Protein AF-A0A840GN99-F1 (afdb_monomer)

Sequence (119 aa):
MAKHTTVLDVVERHLQFPRSRSGGVSRRLQENGLLPTGLRTAAPDLDEDQVIDLVIALASDVTLHEAADAVRAFHRMTPGGVHLEGAPQTIPNAPIAVSILVEDARAGVAVPMQERSVA

Solvent-accessible surface area (backbone atoms only — not comparable to full-atom values): 7141 Å² total; per-residue (Å²): 117,44,47,46,66,56,52,47,53,48,40,30,74,74,70,68,45,52,61,69,56,53,52,54,47,47,51,44,25,28,79,69,70,66,34,76,73,47,58,100,90,44,76,29,66,32,49,69,70,45,51,49,46,51,49,47,28,59,72,64,70,56,56,70,87,42,28,58,56,52,33,54,49,46,55,68,33,71,61,88,82,72,83,63,82,89,52,65,101,72,74,73,36,29,58,52,58,50,52,50,53,50,48,38,59,71,70,65,57,74,77,78,80,74,75,82,85,72,133

pLDDT: mean 76.65, std 18.2, range [38.31, 94.12]

Secondary structure (DSSP, 8-state):
-EEHHHHHHHHHHHH---HHHHHHHHHHHHHTTSSPPPBTTBPPEE-HHHHHHHHHHHHTT--TTTHHHHHHHHHHSPPTT---TT--S-PPPHHHHHHHHHHHHHHT-----------

Mean predicted aligned error: 11.43 Å

Radius of gyration: 16.69 Å; Cα contacts (8 Å, |Δi|>4): 104; chains: 1; bounding box: 62×32×34 Å

Foldseek 3Di:
DAFPVVLLVCCCVPVVQDSVRLVLLLVLCCVVVNFPDDDPVGGDDDDPLSSVLSVQLRVVPDDSNCSNVSSVVQQPAADPDDDCVVPDPDDGGNSVV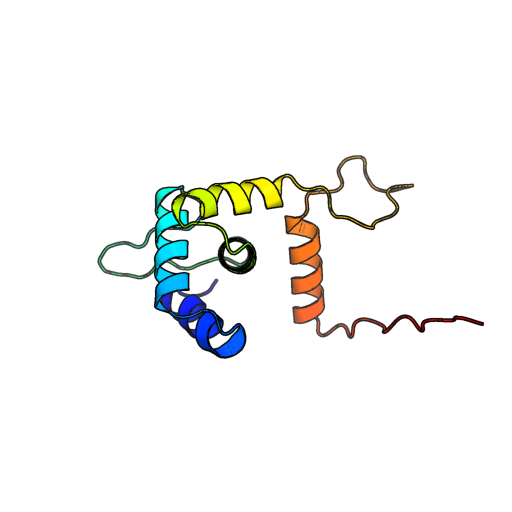VVVVVVCVVVVPPPPPPDPPDD

Structure (mmCIF, N/CA/C/O backbone):
data_AF-A0A840GN99-F1
#
_entry.id   AF-A0A840GN99-F1
#
loop_
_atom_site.group_PDB
_atom_site.id
_atom_site.type_symbol
_atom_site.label_atom_id
_atom_site.label_alt_id
_atom_site.label_comp_id
_atom_site.label_asym_id
_atom_site.label_entity_id
_atom_site.label_seq_id
_atom_site.pdbx_PDB_ins_code
_atom_site.Cartn_x
_atom_site.Cartn_y
_atom_site.Cartn_z
_atom_site.occupancy
_atom_site.B_iso_or_equiv
_atom_site.auth_seq_id
_atom_site.auth_comp_id
_atom_site.auth_asym_id
_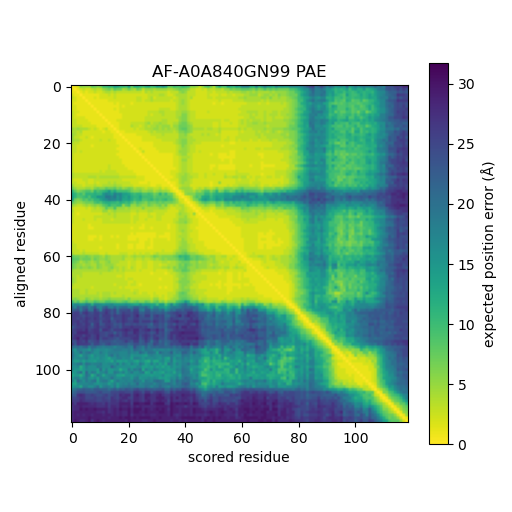atom_site.auth_atom_id
_atom_site.pdbx_PDB_model_num
ATOM 1 N N . MET A 1 1 ? 2.622 -15.413 -2.381 1.00 76.19 1 MET A N 1
ATOM 2 C CA . MET A 1 1 ? 3.519 -14.264 -2.139 1.00 76.19 1 MET A CA 1
ATOM 3 C C . MET A 1 1 ? 4.061 -13.768 -3.467 1.00 76.19 1 MET A C 1
ATOM 5 O O . MET A 1 1 ? 4.323 -14.594 -4.337 1.00 76.19 1 MET A O 1
ATOM 9 N N . ALA A 1 2 ? 4.176 -12.454 -3.644 1.00 85.75 2 ALA A N 1
ATOM 10 C CA . ALA A 1 2 ? 4.613 -11.824 -4.887 1.00 85.75 2 ALA A CA 1
ATOM 11 C C . ALA A 1 2 ? 5.659 -10.739 -4.613 1.00 85.75 2 ALA A C 1
ATOM 13 O O . ALA A 1 2 ? 5.546 -10.002 -3.637 1.00 85.75 2 ALA A O 1
ATOM 14 N N . LYS A 1 3 ? 6.650 -10.591 -5.499 1.00 91.50 3 LYS A N 1
ATOM 15 C CA . LYS A 1 3 ? 7.672 -9.548 -5.350 1.00 91.50 3 LYS A CA 1
ATOM 16 C C . LYS A 1 3 ? 7.032 -8.167 -5.376 1.00 91.50 3 LYS A C 1
ATOM 18 O O . LYS A 1 3 ? 6.282 -7.848 -6.298 1.00 91.50 3 LYS A O 1
ATOM 23 N N . HIS A 1 4 ? 7.411 -7.321 -4.425 1.00 90.38 4 HIS A N 1
ATOM 24 C CA . HIS A 1 4 ? 6.935 -5.943 -4.306 1.00 90.38 4 HIS A CA 1
ATOM 25 C C . HIS A 1 4 ? 7.005 -5.149 -5.620 1.00 90.38 4 HIS A C 1
ATOM 27 O O . HIS A 1 4 ? 6.041 -4.490 -6.004 1.00 90.38 4 HIS A O 1
ATOM 33 N N . THR A 1 5 ? 8.101 -5.270 -6.372 1.00 90.94 5 THR A N 1
ATOM 34 C CA . THR A 1 5 ? 8.243 -4.603 -7.675 1.00 90.94 5 THR A CA 1
ATOM 35 C C . THR A 1 5 ? 7.214 -5.093 -8.690 1.00 90.94 5 THR A C 1
ATOM 37 O O . THR A 1 5 ? 6.601 -4.270 -9.360 1.00 90.94 5 THR A O 1
ATOM 40 N N . THR A 1 6 ? 6.978 -6.406 -8.749 1.00 92.31 6 THR A N 1
ATOM 41 C CA . THR A 1 6 ? 5.992 -7.024 -9.642 1.00 92.31 6 THR A CA 1
ATOM 42 C C . THR A 1 6 ? 4.575 -6.585 -9.293 1.00 92.31 6 THR A C 1
ATOM 44 O O . THR A 1 6 ? 3.801 -6.277 -10.192 1.00 92.31 6 THR A O 1
ATOM 47 N N . VAL A 1 7 ? 4.240 -6.501 -8.002 1.00 91.62 7 VAL A N 1
ATOM 48 C CA . VAL A 1 7 ? 2.929 -6.008 -7.552 1.00 91.62 7 VAL A CA 1
ATOM 49 C C . VAL A 1 7 ? 2.691 -4.590 -8.058 1.00 91.62 7 VAL A C 1
ATOM 51 O O . VAL A 1 7 ? 1.639 -4.307 -8.621 1.00 91.62 7 VAL A O 1
ATOM 54 N N . LEU A 1 8 ? 3.677 -3.706 -7.919 1.00 92.44 8 LEU A N 1
ATOM 55 C CA . LEU A 1 8 ? 3.529 -2.324 -8.361 1.00 92.44 8 LEU A CA 1
ATOM 56 C C . LEU A 1 8 ? 3.398 -2.190 -9.890 1.00 92.44 8 LEU A C 1
ATOM 58 O O . LEU A 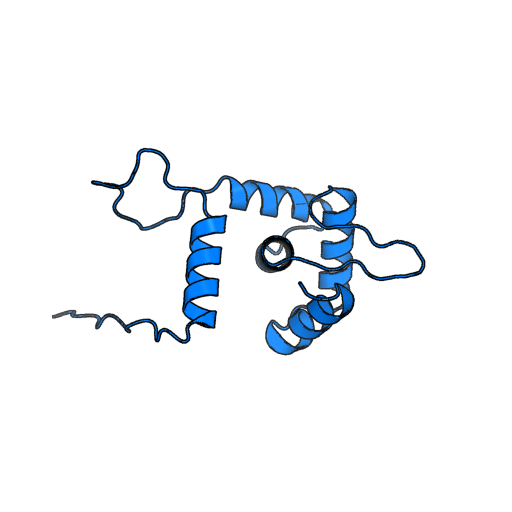1 8 ? 2.668 -1.315 -10.350 1.00 92.44 8 LEU A O 1
ATOM 62 N N . ASP A 1 9 ? 4.055 -3.060 -10.663 1.00 93.06 9 ASP A N 1
ATOM 63 C CA . ASP A 1 9 ? 3.909 -3.095 -12.126 1.00 93.06 9 ASP A CA 1
ATOM 64 C C . ASP A 1 9 ? 2.511 -3.595 -12.540 1.00 93.06 9 ASP A C 1
ATOM 66 O O . ASP A 1 9 ? 1.888 -3.052 -13.453 1.00 93.06 9 ASP A O 1
ATOM 70 N N . VAL A 1 10 ? 1.982 -4.611 -11.846 1.00 92.75 10 VAL A N 1
ATOM 71 C CA . VAL A 1 10 ? 0.621 -5.133 -12.066 1.00 92.75 10 VAL A CA 1
ATOM 72 C C . VAL A 1 10 ? -0.429 -4.080 -11.712 1.00 92.75 10 VAL A C 1
ATOM 74 O O . VAL A 1 10 ? -1.371 -3.880 -12.475 1.00 92.75 10 VAL A O 1
ATOM 77 N N . VAL A 1 11 ? -0.250 -3.374 -10.593 1.00 91.31 11 VAL A N 1
ATOM 78 C CA . VAL A 1 11 ? -1.129 -2.282 -10.152 1.00 91.31 11 VAL A CA 1
ATOM 79 C C . VAL A 1 11 ? -1.189 -1.166 -11.197 1.00 91.31 11 VAL A C 1
ATOM 81 O O . VAL A 1 11 ? -2.276 -0.708 -11.538 1.00 91.31 11 VAL A O 1
ATOM 84 N N . GLU A 1 12 ? -0.053 -0.764 -11.763 1.00 93.06 12 GLU A N 1
ATOM 85 C CA . GLU A 1 12 ? -0.034 0.233 -12.837 1.00 93.06 12 GLU A CA 1
ATOM 86 C C . GLU A 1 12 ? -0.742 -0.270 -14.100 1.00 93.06 12 GLU A C 1
ATOM 88 O O . GLU A 1 12 ? -1.581 0.429 -14.668 1.00 93.06 12 GLU A O 1
ATOM 93 N N . ARG A 1 13 ? -0.456 -1.508 -14.515 1.00 93.62 13 ARG A N 1
ATOM 94 C CA . ARG A 1 13 ? -0.999 -2.082 -15.750 1.00 93.62 13 ARG A CA 1
ATOM 95 C C . ARG A 1 13 ? -2.502 -2.355 -15.689 1.00 93.62 13 ARG A C 1
ATOM 97 O O . ARG A 1 13 ? -3.182 -2.190 -16.698 1.00 93.62 13 ARG A O 1
ATOM 104 N N . 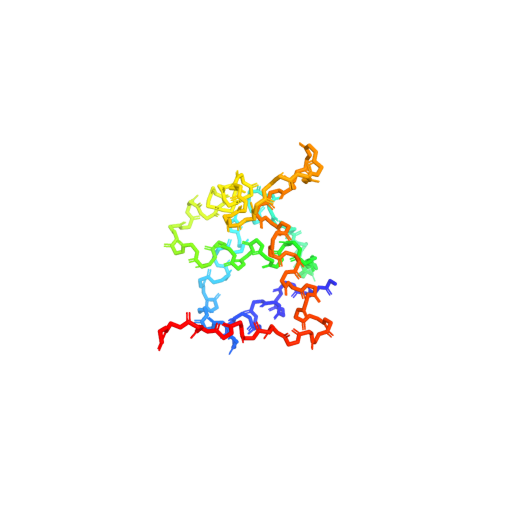HIS A 1 14 ? -3.003 -2.820 -14.547 1.00 93.38 14 HIS A N 1
ATOM 105 C CA . HIS A 1 14 ? -4.363 -3.353 -14.427 1.00 93.38 14 HIS A CA 1
ATOM 106 C C . HIS A 1 14 ? -5.305 -2.470 -13.611 1.00 93.38 14 HIS A C 1
ATOM 108 O O . HIS A 1 14 ? -6.502 -2.478 -13.882 1.00 93.38 14 HIS A O 1
ATOM 114 N N . LEU A 1 15 ? -4.789 -1.703 -12.649 1.00 89.19 15 LEU A N 1
ATOM 115 C CA . LEU A 1 15 ? -5.587 -0.794 -11.816 1.00 89.19 15 LEU A CA 1
ATOM 116 C C . LEU A 1 15 ? -5.368 0.680 -12.176 1.00 89.19 15 LEU A C 1
ATOM 118 O O . LEU A 1 15 ? -5.987 1.553 -11.579 1.00 89.19 15 LEU A O 1
ATOM 122 N N . GLN A 1 16 ? -4.496 0.959 -13.152 1.00 91.56 16 GLN A N 1
ATOM 123 C CA . GLN A 1 16 ? -4.231 2.295 -13.693 1.00 91.56 16 GLN A CA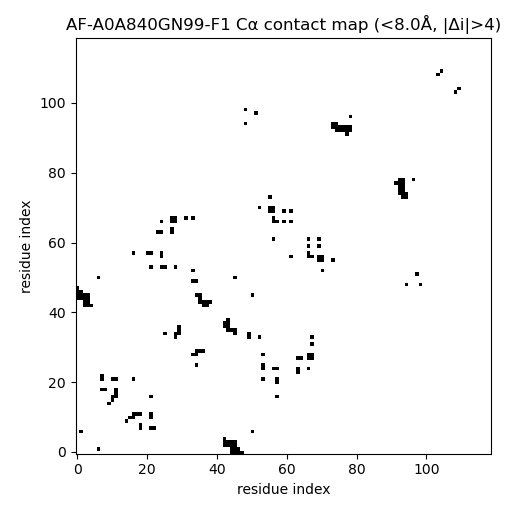 1
ATOM 124 C C . GLN A 1 16 ? -3.710 3.312 -12.661 1.00 91.56 16 GLN A C 1
ATOM 126 O O . GLN A 1 16 ? -3.723 4.517 -12.913 1.00 91.56 16 GLN A O 1
ATOM 131 N N . PHE A 1 17 ? -3.191 2.851 -11.517 1.00 90.38 17 PHE A N 1
ATOM 132 C CA . PHE A 1 17 ? -2.503 3.720 -10.563 1.00 90.38 17 PHE A CA 1
ATOM 133 C C . PHE A 1 17 ? -1.061 3.984 -11.031 1.00 90.38 17 PHE A C 1
ATOM 135 O O . PHE A 1 17 ? -0.291 3.030 -11.159 1.00 90.38 17 PHE A O 1
ATOM 142 N N . PRO A 1 18 ? -0.639 5.248 -11.232 1.00 92.06 18 PRO A N 1
ATOM 143 C CA . PRO A 1 18 ? 0.703 5.554 -11.734 1.00 92.06 18 PRO A CA 1
ATOM 144 C C . PRO A 1 18 ? 1.823 4.992 -10.849 1.00 92.06 18 PRO A C 1
ATOM 146 O O . PRO A 1 18 ? 1.742 5.084 -9.617 1.00 92.06 18 PRO A O 1
ATOM 149 N N . ARG A 1 19 ? 2.929 4.525 -11.454 1.00 91.00 19 ARG A N 1
ATOM 150 C CA . ARG A 1 19 ? 4.084 3.957 -10.722 1.00 91.00 19 ARG A CA 1
ATOM 151 C C . ARG A 1 19 ? 4.637 4.852 -9.616 1.00 91.00 19 ARG A C 1
ATOM 153 O O . ARG A 1 19 ? 5.040 4.372 -8.558 1.00 91.00 19 ARG A O 1
ATOM 160 N N . SER A 1 20 ? 4.657 6.160 -9.865 1.00 91.69 20 SER A N 1
ATOM 161 C CA . SER A 1 20 ? 5.105 7.172 -8.900 1.00 91.69 20 SER A CA 1
ATOM 162 C C . SER A 1 20 ? 4.238 7.172 -7.635 1.00 91.69 20 SER A C 1
ATOM 164 O O . SER A 1 20 ? 4.750 7.166 -6.514 1.00 91.69 20 SER A O 1
ATOM 166 N N . ARG A 1 21 ? 2.912 7.099 -7.811 1.00 90.12 21 ARG A N 1
ATOM 167 C CA . ARG A 1 21 ? 1.941 7.107 -6.713 1.00 90.12 21 ARG A CA 1
ATOM 168 C C . ARG A 1 21 ? 2.018 5.814 -5.912 1.00 90.12 21 ARG A C 1
ATOM 170 O O . ARG A 1 21 ? 2.147 5.873 -4.692 1.00 90.12 21 ARG A O 1
ATOM 177 N N . SER A 1 22 ? 2.006 4.665 -6.584 1.00 92.06 22 SER A N 1
ATOM 178 C CA . SER A 1 22 ? 2.105 3.356 -5.930 1.00 92.06 22 SER A CA 1
ATOM 179 C C . SER A 1 22 ? 3.448 3.153 -5.224 1.00 92.06 22 SER A C 1
ATOM 181 O O . SER A 1 22 ? 3.472 2.655 -4.100 1.00 92.06 22 SER A O 1
ATOM 183 N N . GLY A 1 23 ? 4.553 3.639 -5.796 1.00 92.81 23 GLY A N 1
ATOM 184 C CA . GLY A 1 23 ? 5.858 3.662 -5.133 1.00 92.81 23 GLY A CA 1
ATOM 185 C C . GLY A 1 23 ? 5.880 4.541 -3.876 1.00 92.81 23 GLY A C 1
ATOM 186 O O . GLY A 1 23 ? 6.351 4.099 -2.827 1.00 92.81 23 GLY A O 1
ATOM 187 N N . GLY A 1 24 ? 5.333 5.760 -3.953 1.00 93.44 24 GLY A N 1
ATOM 188 C CA . GLY A 1 24 ? 5.259 6.684 -2.817 1.00 93.44 24 GLY A CA 1
ATOM 189 C C . GLY A 1 24 ? 4.379 6.169 -1.674 1.00 93.44 24 GLY A C 1
ATOM 190 O O . GLY A 1 24 ? 4.800 6.179 -0.517 1.00 93.44 24 GLY A O 1
ATOM 191 N N . VAL A 1 25 ? 3.185 5.663 -1.998 1.00 93.75 25 VAL A N 1
ATOM 192 C CA . VAL A 1 25 ? 2.269 5.054 -1.019 1.00 93.75 25 VAL A CA 1
ATOM 193 C C . VAL A 1 25 ? 2.909 3.824 -0.388 1.00 93.75 25 VAL A C 1
ATOM 195 O O . VAL A 1 25 ? 2.928 3.698 0.834 1.00 93.75 25 VAL A O 1
ATOM 198 N N . SER A 1 26 ? 3.503 2.946 -1.194 1.00 93.19 26 SER A N 1
ATOM 199 C CA . SER A 1 26 ? 4.114 1.730 -0.672 1.00 93.19 26 SER A CA 1
ATOM 200 C C . SER A 1 26 ? 5.274 2.020 0.280 1.00 93.19 26 SER A C 1
ATOM 202 O O . SER A 1 26 ? 5.346 1.429 1.357 1.00 93.19 26 SER A O 1
ATOM 204 N N . ARG A 1 27 ? 6.130 2.994 -0.054 1.00 93.00 27 ARG A N 1
ATOM 205 C CA . ARG A 1 27 ? 7.182 3.453 0.858 1.00 93.00 27 ARG A CA 1
ATOM 206 C C . ARG A 1 27 ? 6.604 3.954 2.180 1.00 93.00 27 ARG A C 1
ATOM 208 O O . ARG A 1 27 ? 7.130 3.624 3.239 1.00 93.00 27 ARG A O 1
ATOM 215 N N . ARG A 1 28 ? 5.509 4.715 2.141 1.00 93.81 28 ARG A N 1
ATOM 216 C CA . ARG A 1 28 ? 4.866 5.194 3.367 1.00 93.81 28 ARG A CA 1
ATOM 217 C C . ARG A 1 28 ? 4.350 4.046 4.233 1.00 93.81 28 ARG A C 1
ATOM 219 O O . ARG A 1 28 ? 4.505 4.085 5.452 1.00 93.81 28 ARG A O 1
ATOM 226 N N . LEU A 1 29 ? 3.740 3.034 3.624 1.00 93.44 29 LEU A N 1
ATOM 227 C CA . LEU A 1 29 ? 3.254 1.866 4.354 1.00 93.44 29 LEU A CA 1
ATOM 228 C C . LEU A 1 29 ? 4.413 1.071 4.979 1.00 93.44 29 LEU A C 1
ATOM 230 O O . LEU A 1 29 ? 4.289 0.628 6.119 1.00 93.44 29 LEU A O 1
ATOM 234 N N . GLN A 1 30 ? 5.562 0.974 4.300 1.00 94.06 30 GLN A N 1
ATOM 235 C CA . GLN A 1 30 ? 6.791 0.390 4.860 1.00 94.06 30 GLN A CA 1
ATOM 236 C C . GLN A 1 30 ? 7.298 1.164 6.082 1.00 94.06 30 GLN A C 1
ATOM 238 O O . GLN A 1 30 ? 7.560 0.574 7.126 1.00 94.06 30 GLN A O 1
ATOM 243 N N . GLU A 1 31 ? 7.362 2.496 5.990 1.00 94.12 31 GLU A N 1
ATOM 244 C CA . GLU A 1 31 ? 7.761 3.370 7.106 1.00 94.12 31 GLU A CA 1
ATOM 245 C C . GLU A 1 31 ? 6.833 3.248 8.329 1.00 94.12 31 GLU A C 1
ATOM 247 O O . GLU A 1 31 ? 7.244 3.548 9.446 1.00 94.12 31 GLU A O 1
ATOM 252 N N . ASN A 1 32 ? 5.588 2.804 8.127 1.00 93.94 32 ASN A N 1
ATOM 253 C CA . ASN A 1 32 ? 4.593 2.597 9.182 1.00 93.94 32 ASN A CA 1
ATOM 254 C C . ASN A 1 32 ? 4.457 1.129 9.623 1.00 93.94 32 ASN A C 1
ATOM 256 O O . ASN A 1 32 ? 3.571 0.827 10.424 1.00 93.94 32 ASN A O 1
ATOM 260 N N . GLY A 1 33 ? 5.302 0.230 9.107 1.00 91.50 33 GLY A N 1
ATOM 261 C CA . GLY A 1 33 ? 5.293 -1.195 9.446 1.00 91.50 33 GLY A CA 1
ATOM 262 C C . GLY A 1 33 ? 4.108 -1.989 8.886 1.00 91.50 33 GLY A C 1
ATOM 263 O O . GLY A 1 33 ? 3.880 -3.104 9.335 1.00 91.50 33 GLY A O 1
ATOM 264 N N . LEU A 1 34 ? 3.355 -1.427 7.933 1.00 91.00 34 LEU A N 1
ATOM 265 C CA . LEU A 1 34 ? 2.223 -2.096 7.273 1.00 91.00 34 LEU A CA 1
ATOM 266 C C . LEU A 1 34 ? 2.666 -2.940 6.071 1.00 91.00 34 LEU A C 1
ATOM 268 O O . LEU A 1 34 ? 2.013 -3.915 5.729 1.00 91.00 34 LEU A O 1
ATOM 272 N N . LEU A 1 35 ? 3.792 -2.589 5.443 1.00 93.06 35 LEU A N 1
ATOM 273 C CA . LEU A 1 35 ? 4.426 -3.408 4.411 1.00 93.06 35 LEU A CA 1
ATOM 274 C C . LEU A 1 35 ? 5.843 -3.808 4.833 1.00 93.06 35 LEU A C 1
ATOM 276 O O . LEU A 1 35 ? 6.538 -3.020 5.485 1.00 93.06 35 LEU A O 1
ATOM 280 N N . PRO A 1 36 ? 6.323 -4.990 4.416 1.00 90.12 36 PRO A N 1
ATOM 281 C CA . PRO A 1 36 ? 7.695 -5.392 4.658 1.00 90.12 36 PRO A CA 1
ATOM 282 C C . PRO A 1 36 ? 8.656 -4.456 3.924 1.00 90.12 36 PRO A C 1
ATOM 284 O O . PRO A 1 36 ? 8.431 -4.048 2.780 1.00 90.12 36 PRO A O 1
ATOM 287 N N . THR A 1 37 ? 9.757 -4.124 4.592 1.00 88.25 37 THR A N 1
ATOM 288 C CA . THR A 1 37 ? 10.849 -3.348 4.002 1.00 88.25 37 THR A CA 1
ATOM 289 C C . THR A 1 37 ? 11.907 -4.312 3.477 1.00 88.25 37 THR A C 1
ATOM 291 O O . THR A 1 37 ? 12.371 -5.186 4.205 1.00 88.25 37 THR A O 1
ATOM 294 N N . GLY A 1 38 ? 12.287 -4.166 2.208 1.00 76.19 38 GLY A N 1
ATOM 295 C CA . GLY A 1 38 ? 13.360 -4.965 1.618 1.00 76.19 38 GLY A CA 1
ATOM 296 C C . GLY A 1 38 ? 14.735 -4.572 2.145 1.00 76.19 38 GLY A C 1
ATOM 297 O O . GLY A 1 38 ? 14.970 -3.433 2.554 1.00 76.19 38 GLY A O 1
ATOM 298 N N . LEU A 1 39 ? 15.678 -5.508 2.075 1.00 65.69 39 LEU A N 1
ATOM 299 C CA . LEU A 1 39 ? 17.100 -5.203 2.229 1.00 65.69 39 LEU A CA 1
ATOM 300 C C . LEU A 1 39 ? 17.607 -4.492 0.964 1.00 65.69 39 LEU A C 1
ATOM 302 O O . LEU A 1 39 ? 17.053 -4.665 -0.118 1.00 65.69 39 LEU A O 1
ATOM 306 N N . ARG A 1 40 ? 18.706 -3.727 1.062 1.00 59.41 40 ARG A N 1
ATOM 307 C CA . ARG A 1 40 ? 19.279 -2.977 -0.084 1.00 59.41 40 ARG A CA 1
ATOM 308 C C . ARG A 1 40 ? 19.526 -3.831 -1.336 1.00 59.41 40 ARG A C 1
ATOM 310 O O . ARG A 1 40 ? 19.608 -3.282 -2.428 1.00 59.41 40 ARG A O 1
ATOM 317 N N . THR A 1 41 ? 19.679 -5.142 -1.174 1.00 65.69 41 THR A N 1
ATOM 318 C CA . THR A 1 41 ? 20.007 -6.096 -2.236 1.00 65.69 41 THR A CA 1
ATOM 319 C C . THR A 1 41 ? 18.799 -6.852 -2.798 1.00 65.69 41 THR A C 1
ATOM 321 O O . THR A 1 41 ? 18.958 -7.528 -3.811 1.00 65.69 41 THR A O 1
ATOM 324 N N . ALA A 1 42 ? 17.609 -6.761 -2.188 1.00 74.19 42 ALA A N 1
ATOM 325 C CA . ALA A 1 42 ? 16.430 -7.504 -2.636 1.00 74.19 42 ALA A CA 1
ATOM 326 C C . ALA A 1 42 ? 15.110 -6.811 -2.262 1.00 74.19 42 ALA A C 1
ATOM 328 O O . ALA A 1 42 ? 14.894 -6.424 -1.112 1.00 74.19 42 ALA A O 1
ATOM 329 N N . ALA A 1 43 ? 14.203 -6.710 -3.239 1.00 81.06 43 ALA A N 1
ATOM 330 C CA . ALA A 1 43 ? 12.826 -6.294 -2.990 1.00 81.06 43 ALA A CA 1
ATOM 331 C C . ALA A 1 43 ? 12.124 -7.321 -2.080 1.00 81.06 43 ALA A C 1
ATOM 333 O O . ALA A 1 43 ? 12.343 -8.521 -2.264 1.00 81.06 43 ALA A O 1
ATOM 334 N N . PRO A 1 44 ? 11.298 -6.874 -1.120 1.00 88.00 44 PRO A N 1
ATOM 335 C CA . PRO A 1 44 ? 10.587 -7.781 -0.233 1.00 88.00 44 PRO A CA 1
ATOM 336 C C . PRO A 1 44 ? 9.466 -8.498 -0.992 1.00 88.00 44 PRO A C 1
ATOM 338 O O . PRO A 1 44 ? 8.926 -7.977 -1.976 1.00 88.00 44 PRO A O 1
ATOM 341 N N . ASP A 1 45 ? 9.100 -9.680 -0.513 1.00 91.00 45 ASP A N 1
ATOM 342 C CA . ASP A 1 45 ? 7.889 -10.360 -0.956 1.00 91.00 45 ASP A CA 1
ATOM 343 C C . ASP A 1 45 ? 6.689 -9.831 -0.172 1.00 91.00 45 ASP A C 1
ATOM 345 O O . ASP A 1 45 ? 6.775 -9.627 1.037 1.00 91.00 45 ASP A O 1
ATOM 349 N N . LEU A 1 46 ? 5.584 -9.602 -0.880 1.00 90.00 46 LEU A N 1
ATOM 350 C CA . LEU A 1 46 ? 4.294 -9.256 -0.304 1.00 90.00 46 LEU A CA 1
ATOM 351 C C . LEU A 1 46 ? 3.409 -10.500 -0.220 1.00 90.00 46 LEU A C 1
ATOM 353 O O . LEU A 1 46 ? 3.315 -11.281 -1.180 1.00 90.00 46 LEU A O 1
ATOM 357 N N . ASP A 1 47 ? 2.752 -10.684 0.918 1.00 89.19 47 ASP A N 1
ATOM 358 C CA . ASP A 1 47 ? 1.590 -11.565 1.017 1.00 89.19 47 ASP A CA 1
ATOM 359 C C . ASP A 1 47 ? 0.324 -10.887 0.472 1.00 89.19 47 ASP A C 1
ATOM 361 O O . ASP A 1 47 ? 0.353 -9.786 -0.077 1.00 89.19 47 ASP A O 1
ATOM 365 N N . GLU A 1 48 ? -0.784 -11.612 0.528 1.00 85.69 48 GLU A N 1
ATOM 366 C CA . GLU A 1 48 ? -2.065 -11.162 -0.000 1.00 85.69 48 GLU A CA 1
ATOM 367 C C . GLU A 1 48 ? -2.644 -9.976 0.768 1.00 85.69 48 GLU A C 1
ATOM 369 O O . GLU A 1 48 ? -3.049 -8.999 0.139 1.00 85.69 48 GLU A O 1
ATOM 374 N N . ASP A 1 49 ? -2.609 -10.022 2.099 1.00 85.25 49 ASP A N 1
ATOM 375 C CA . ASP A 1 49 ? -3.109 -8.946 2.957 1.00 85.25 49 ASP A CA 1
ATOM 376 C C . ASP A 1 49 ? -2.339 -7.646 2.697 1.00 85.25 49 ASP A C 1
ATOM 378 O O . ASP A 1 49 ? -2.921 -6.573 2.560 1.00 85.25 49 ASP A O 1
ATOM 382 N N . GLN A 1 50 ? -1.028 -7.746 2.491 1.00 91.31 50 GLN A N 1
ATOM 383 C CA . GLN A 1 50 ? -0.165 -6.618 2.143 1.00 91.31 50 GLN A CA 1
ATOM 384 C C . GLN A 1 50 ? -0.450 -6.051 0.745 1.00 91.31 50 GLN A C 1
ATOM 386 O O . GLN A 1 50 ? -0.338 -4.842 0.519 1.00 91.31 50 GLN A O 1
ATOM 391 N N . VAL A 1 51 ? -0.823 -6.895 -0.220 1.00 91.38 51 VAL A N 1
ATOM 392 C CA . VAL A 1 51 ? -1.276 -6.417 -1.535 1.00 91.38 51 VAL A CA 1
ATOM 393 C C . VAL A 1 51 ? -2.610 -5.682 -1.397 1.00 91.38 51 VAL A C 1
ATOM 395 O O . VAL A 1 51 ? -2.775 -4.613 -1.988 1.00 91.38 51 VAL A O 1
ATOM 398 N N . ILE A 1 52 ? -3.533 -6.207 -0.590 1.00 90.56 52 ILE A N 1
ATOM 399 C CA . ILE A 1 52 ? -4.828 -5.579 -0.305 1.00 90.56 52 ILE A CA 1
ATOM 400 C C . ILE A 1 52 ? -4.626 -4.221 0.385 1.00 90.56 52 ILE A C 1
ATOM 402 O O . ILE A 1 52 ? -5.198 -3.229 -0.062 1.00 90.56 52 ILE A O 1
ATOM 406 N N . ASP A 1 53 ? -3.746 -4.132 1.382 1.00 92.81 53 ASP A N 1
ATOM 407 C CA . ASP A 1 53 ? -3.416 -2.884 2.084 1.00 92.81 53 ASP A CA 1
ATOM 408 C C . ASP A 1 53 ? -2.882 -1.800 1.144 1.00 92.81 53 ASP A C 1
ATOM 410 O O . ASP A 1 53 ? -3.269 -0.630 1.232 1.00 92.81 53 ASP A O 1
ATOM 414 N N . LEU A 1 54 ? -2.023 -2.184 0.197 1.00 92.38 54 LEU A N 1
ATOM 415 C CA . LEU A 1 54 ? -1.533 -1.274 -0.834 1.00 92.38 54 LEU A CA 1
ATOM 416 C C . LEU A 1 54 ? -2.674 -0.761 -1.724 1.00 92.38 54 LEU A C 1
ATOM 418 O O . LEU A 1 54 ? -2.721 0.434 -2.028 1.00 92.38 54 LEU A O 1
ATOM 422 N N . VAL A 1 55 ? -3.589 -1.640 -2.138 1.00 93.25 55 VAL A N 1
ATOM 423 C CA . VAL A 1 55 ? -4.739 -1.267 -2.974 1.00 93.25 55 VAL A CA 1
ATOM 424 C C . VAL A 1 55 ? -5.707 -0.369 -2.208 1.00 93.25 55 VAL A C 1
ATOM 426 O O . VAL A 1 55 ? -6.138 0.641 -2.756 1.00 93.25 55 VAL A O 1
ATOM 429 N N . ILE A 1 56 ? -5.993 -0.663 -0.938 1.00 91.81 56 ILE A N 1
ATOM 430 C CA . ILE A 1 56 ? -6.839 0.173 -0.074 1.00 91.81 56 ILE A CA 1
ATOM 431 C C . ILE A 1 56 ? -6.251 1.579 0.044 1.00 91.81 56 ILE A C 1
ATOM 433 O O . ILE A 1 56 ? -6.961 2.565 -0.160 1.00 91.81 56 ILE A O 1
ATOM 437 N N . ALA A 1 57 ? -4.952 1.690 0.331 1.00 93.62 57 ALA A N 1
ATOM 438 C CA . ALA A 1 57 ? -4.281 2.980 0.449 1.00 93.62 57 ALA A CA 1
ATOM 439 C C . ALA A 1 57 ? -4.339 3.790 -0.857 1.00 93.62 57 ALA A C 1
ATOM 441 O O . ALA A 1 57 ? -4.516 5.008 -0.819 1.00 93.62 57 ALA A O 1
ATOM 442 N N . LEU A 1 58 ? -4.209 3.123 -2.009 1.00 93.12 58 LEU A N 1
ATOM 443 C CA . LEU A 1 58 ? -4.308 3.757 -3.326 1.00 93.12 58 LEU A CA 1
ATOM 444 C C . LEU A 1 58 ? -5.736 4.195 -3.660 1.00 93.12 58 LEU A C 1
ATOM 446 O O . LEU A 1 58 ? -5.936 5.315 -4.123 1.00 93.12 58 LEU A O 1
ATOM 450 N N . ALA A 1 59 ? -6.718 3.336 -3.393 1.00 91.94 59 ALA A N 1
ATOM 451 C CA . ALA A 1 59 ? -8.128 3.586 -3.672 1.00 91.94 59 ALA A CA 1
ATOM 452 C C . ALA A 1 59 ? -8.748 4.640 -2.744 1.00 91.94 59 ALA A C 1
ATOM 454 O O . ALA A 1 59 ? -9.723 5.283 -3.118 1.00 91.94 59 ALA A O 1
ATOM 455 N N . SER A 1 60 ? -8.177 4.842 -1.553 1.00 89.12 60 SER A N 1
ATOM 456 C CA . SER A 1 60 ? -8.642 5.856 -0.598 1.00 89.12 60 SER A CA 1
ATOM 457 C C . SER A 1 60 ? -8.351 7.296 -1.047 1.00 89.12 60 SER A C 1
ATOM 459 O O . SER A 1 60 ? -8.862 8.225 -0.435 1.00 89.12 60 SER A O 1
ATOM 461 N N . ASP A 1 61 ? -7.500 7.482 -2.063 1.00 86.19 61 ASP A N 1
ATOM 462 C CA . ASP A 1 61 ? -7.056 8.774 -2.614 1.00 86.19 61 ASP A CA 1
ATOM 463 C C . ASP A 1 61 ? -6.667 9.848 -1.571 1.00 86.19 61 ASP A C 1
ATOM 465 O O . ASP A 1 61 ? -6.818 11.051 -1.769 1.00 86.19 61 ASP A O 1
ATOM 469 N N . VAL A 1 62 ? -6.124 9.412 -0.433 1.00 87.56 62 VAL A N 1
ATOM 470 C CA . VAL A 1 62 ? -5.688 10.301 0.652 1.00 87.56 62 VAL A CA 1
ATOM 471 C C . VAL A 1 62 ? -4.286 10.857 0.409 1.00 87.56 62 VAL A C 1
ATOM 473 O O . VAL A 1 62 ? -3.512 10.355 -0.420 1.00 87.56 62 VAL A O 1
ATOM 476 N N . THR A 1 63 ? -3.891 11.880 1.165 1.00 90.94 63 THR A N 1
ATOM 477 C CA . THR A 1 63 ? -2.506 12.363 1.109 1.00 90.94 63 THR A CA 1
ATOM 478 C C . THR A 1 63 ? -1.521 11.273 1.556 1.00 90.94 63 THR A C 1
ATOM 480 O O . THR A 1 63 ? -1.868 10.328 2.268 1.00 90.94 63 THR A O 1
ATOM 483 N N . LEU A 1 64 ? -0.248 11.379 1.152 1.00 89.94 64 LEU A N 1
ATOM 484 C CA . LEU A 1 64 ? 0.750 10.363 1.512 1.00 89.94 64 LEU A CA 1
ATOM 485 C C . LEU A 1 64 ? 0.896 10.192 3.027 1.00 89.94 64 LEU A C 1
ATOM 487 O O . LEU A 1 64 ? 1.113 9.075 3.472 1.00 89.94 64 LEU A O 1
ATOM 491 N N . HIS A 1 65 ? 0.773 11.250 3.833 1.00 89.81 65 HIS A N 1
ATOM 492 C CA . HIS A 1 65 ? 0.909 11.099 5.282 1.00 89.81 65 HIS A CA 1
ATOM 493 C C . HIS A 1 65 ? -0.277 10.354 5.917 1.00 89.81 65 HIS A C 1
ATOM 495 O O . HIS A 1 65 ? -0.078 9.709 6.940 1.00 89.81 65 HIS A O 1
ATOM 501 N N . GLU A 1 66 ? -1.460 10.396 5.291 1.00 92.12 66 GLU A N 1
ATOM 502 C CA . GLU A 1 66 ? -2.704 9.744 5.733 1.00 92.12 66 GLU A CA 1
ATOM 503 C C . GLU A 1 66 ? -2.835 8.291 5.270 1.00 92.12 66 GLU A C 1
ATOM 505 O O . GLU A 1 66 ? -3.652 7.556 5.816 1.00 92.12 66 GLU A O 1
ATOM 510 N N . ALA A 1 67 ? -2.046 7.852 4.286 1.00 90.62 67 ALA A N 1
ATOM 511 C CA . ALA A 1 67 ? -2.195 6.534 3.664 1.00 90.62 67 ALA A CA 1
ATOM 512 C C . ALA A 1 67 ? -2.229 5.372 4.676 1.00 90.62 67 ALA A C 1
ATOM 514 O O . ALA A 1 67 ? -3.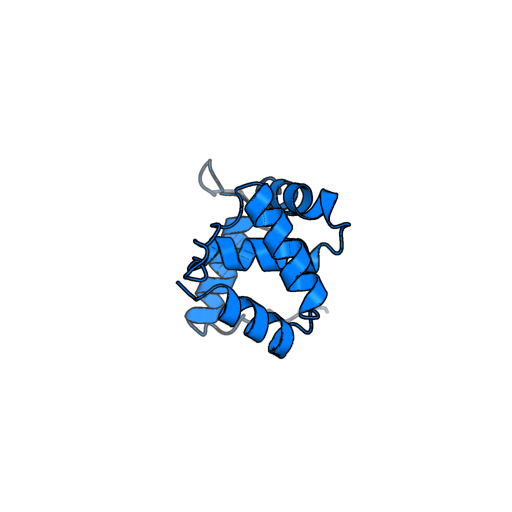065 4.477 4.569 1.00 90.62 67 ALA A O 1
ATOM 515 N N . ALA A 1 68 ? -1.362 5.404 5.692 1.00 92.12 68 ALA A N 1
ATOM 516 C CA . ALA A 1 68 ? -1.342 4.383 6.740 1.00 92.12 68 ALA A CA 1
ATOM 517 C C . ALA A 1 68 ? -2.595 4.430 7.630 1.00 92.12 68 ALA A C 1
ATOM 519 O O . ALA A 1 68 ? -3.109 3.390 8.044 1.00 92.12 68 ALA A O 1
ATOM 520 N N . ASP A 1 69 ? -3.107 5.625 7.913 1.00 92.00 69 ASP A N 1
ATOM 521 C CA . ASP A 1 69 ? -4.291 5.796 8.750 1.00 92.00 69 ASP A CA 1
ATOM 522 C C . ASP A 1 69 ? -5.572 5.427 8.004 1.00 92.00 69 ASP A C 1
ATOM 524 O O . ASP A 1 69 ? -6.472 4.863 8.622 1.00 92.00 69 ASP A O 1
ATOM 528 N N . ALA A 1 70 ? -5.623 5.641 6.687 1.00 90.25 70 ALA A N 1
ATOM 529 C CA . ALA A 1 70 ? -6.704 5.166 5.827 1.00 90.25 70 ALA A CA 1
ATOM 530 C C . ALA A 1 70 ? -6.799 3.634 5.831 1.00 90.25 70 ALA A C 1
ATOM 532 O O . ALA A 1 70 ? -7.877 3.089 6.065 1.00 90.25 70 ALA A O 1
ATOM 533 N N . VAL A 1 71 ? -5.666 2.934 5.685 1.00 91.06 71 VAL A N 1
ATOM 534 C CA . VAL A 1 71 ? -5.615 1.466 5.806 1.00 91.06 71 VAL A CA 1
ATOM 535 C C . VAL A 1 71 ? -6.107 1.039 7.186 1.00 91.06 71 VAL A C 1
ATOM 537 O O . VAL A 1 71 ? -7.054 0.267 7.300 1.00 91.06 71 VAL A O 1
ATOM 540 N N . ARG A 1 72 ? -5.560 1.603 8.267 1.00 90.88 72 ARG A N 1
ATOM 541 C CA . ARG A 1 72 ? -6.004 1.263 9.630 1.00 90.88 72 ARG A CA 1
ATOM 542 C C . ARG A 1 72 ? -7.483 1.573 9.870 1.00 90.88 72 ARG A C 1
ATOM 544 O O . ARG A 1 72 ? -8.132 0.860 10.630 1.00 90.88 72 ARG A O 1
ATOM 551 N N . ALA A 1 73 ? -8.008 2.646 9.282 1.00 88.00 73 ALA A N 1
ATOM 552 C CA . ALA A 1 73 ? -9.423 2.980 9.353 1.00 88.00 73 ALA A CA 1
ATOM 553 C C . ALA A 1 73 ? -10.261 1.912 8.651 1.00 88.00 73 ALA A C 1
ATOM 555 O O . ALA A 1 73 ? -11.197 1.410 9.265 1.00 88.00 73 ALA A O 1
ATOM 556 N N . PHE A 1 74 ? -9.861 1.493 7.450 1.00 84.44 74 PHE A N 1
ATOM 557 C CA . PHE A 1 74 ? -10.485 0.386 6.732 1.00 84.44 74 PHE A CA 1
ATOM 558 C C . PHE A 1 74 ? -10.487 -0.902 7.566 1.00 84.44 74 PHE A C 1
ATOM 560 O O . PHE A 1 74 ? -11.537 -1.502 7.764 1.00 84.44 74 PHE A O 1
ATOM 567 N N . HIS A 1 75 ? -9.357 -1.270 8.178 1.00 83.56 75 HIS A N 1
ATOM 568 C CA . HIS A 1 75 ? -9.249 -2.434 9.076 1.00 83.56 75 HIS A CA 1
ATOM 569 C C . HIS A 1 75 ? -10.184 -2.389 10.293 1.00 83.56 75 HIS A C 1
ATOM 571 O O . HIS A 1 75 ? -10.490 -3.433 10.870 1.00 83.56 75 HIS A O 1
ATOM 577 N N . ARG A 1 76 ? -10.629 -1.198 10.709 1.00 82.56 76 ARG A N 1
ATOM 578 C CA . ARG A 1 76 ? -11.591 -1.009 11.808 1.00 82.56 76 ARG A CA 1
ATOM 579 C C . ARG A 1 76 ? -13.040 -0.931 11.339 1.00 82.56 76 ARG A C 1
ATOM 581 O O . ARG A 1 76 ? -13.934 -0.966 12.181 1.00 82.56 76 ARG A O 1
ATOM 588 N N . MET A 1 77 ? -13.289 -0.795 10.038 1.00 77.19 77 MET A N 1
ATOM 589 C CA . MET A 1 77 ? -14.650 -0.737 9.522 1.00 77.19 77 MET A CA 1
ATOM 590 C C . MET A 1 77 ? -15.319 -2.101 9.670 1.00 77.19 77 MET A C 1
ATOM 592 O O . MET A 1 77 ? -14.747 -3.150 9.366 1.00 77.19 77 MET A O 1
ATOM 596 N N . THR A 1 78 ? -16.558 -2.080 10.144 1.00 64.81 78 THR A N 1
ATOM 597 C CA . THR A 1 78 ? -17.436 -3.244 10.086 1.00 64.81 78 THR A CA 1
ATOM 598 C C . THR A 1 78 ? -17.871 -3.435 8.629 1.00 64.81 78 THR A C 1
ATOM 600 O O . THR A 1 78 ? -18.267 -2.447 8.002 1.00 64.81 78 THR A O 1
ATOM 603 N N . PRO A 1 79 ? -17.802 -4.654 8.064 1.00 62.47 79 PRO A N 1
ATOM 604 C CA . PRO A 1 79 ? -18.290 -4.918 6.714 1.00 62.47 79 PRO A CA 1
ATOM 605 C C . PRO A 1 79 ? -19.751 -4.470 6.568 1.00 62.47 79 PRO A C 1
ATOM 607 O O . PRO A 1 79 ? -20.624 -4.916 7.313 1.00 62.47 79 PRO A O 1
ATOM 610 N N . GLY A 1 80 ? -20.031 -3.561 5.634 1.00 55.31 80 GLY A N 1
ATOM 611 C CA . GLY A 1 80 ? -21.387 -3.067 5.402 1.00 55.31 80 GLY A CA 1
ATOM 612 C C . GLY A 1 80 ? -22.204 -4.048 4.561 1.00 55.31 80 GLY A C 1
ATOM 613 O O . GLY A 1 80 ? -21.868 -4.266 3.402 1.00 55.31 80 GLY A O 1
ATOM 614 N N . GLY A 1 81 ? -23.294 -4.592 5.118 1.00 52.00 81 GLY A N 1
ATOM 615 C CA . GLY A 1 81 ? -24.364 -5.241 4.340 1.00 52.00 81 GLY A CA 1
ATOM 616 C C . GLY A 1 81 ? -24.763 -6.666 4.737 1.00 52.00 81 GLY A C 1
ATOM 617 O O . GLY A 1 81 ? -25.719 -7.190 4.174 1.00 52.00 81 GLY A O 1
ATOM 618 N N . VAL A 1 82 ? -24.096 -7.299 5.704 1.00 51.06 82 VAL A N 1
ATOM 619 C CA . VAL A 1 82 ? -24.435 -8.671 6.122 1.00 51.06 82 VAL A CA 1
ATOM 620 C C . VAL A 1 82 ? -25.476 -8.629 7.246 1.00 51.06 82 VAL A C 1
ATOM 622 O O . VAL A 1 82 ? -25.270 -7.949 8.251 1.00 51.06 82 VAL A O 1
ATOM 625 N N . HIS A 1 83 ? -26.604 -9.333 7.095 1.00 48.47 83 HIS A N 1
ATOM 626 C CA . HIS A 1 83 ? -27.508 -9.602 8.219 1.00 48.47 83 HIS A CA 1
ATOM 627 C C . HIS A 1 83 ? -26.753 -10.439 9.258 1.00 48.47 83 HIS A C 1
ATOM 629 O O . HIS A 1 83 ? -26.374 -11.575 8.992 1.00 48.47 83 HIS A O 1
ATOM 635 N N . LEU A 1 84 ? -26.503 -9.852 10.429 1.00 54.72 84 LEU A N 1
ATOM 636 C CA . LEU A 1 84 ? -25.703 -10.459 11.499 1.00 54.72 84 LEU A CA 1
ATOM 637 C C . LEU A 1 84 ? -26.535 -11.396 12.399 1.00 54.72 84 LEU A C 1
ATOM 639 O O . LEU A 1 84 ? -26.010 -11.947 13.366 1.00 54.72 84 LEU A O 1
ATOM 643 N N . GLU A 1 85 ? -27.830 -11.572 12.118 1.00 46.53 85 GLU A N 1
ATOM 644 C CA . GLU A 1 85 ? -28.683 -12.510 12.853 1.00 46.53 85 GLU A CA 1
ATOM 645 C C . GLU A 1 85 ? -28.223 -13.951 12.595 1.00 46.53 85 GLU A C 1
ATOM 647 O O . GLU A 1 85 ? -28.263 -14.446 11.472 1.00 46.53 85 GLU A O 1
ATOM 652 N N . GLY A 1 86 ? -27.753 -14.624 13.649 1.00 54.88 86 GLY A N 1
ATOM 653 C CA . GLY A 1 86 ? -27.211 -15.986 13.575 1.00 54.88 86 GLY A CA 1
ATOM 654 C C . GLY A 1 86 ? -25.720 -16.065 13.233 1.00 54.88 86 GLY A C 1
ATOM 655 O O . GLY A 1 86 ? -25.159 -17.161 13.215 1.00 54.88 86 GLY A O 1
ATOM 656 N N . ALA A 1 87 ? -25.057 -14.930 13.008 1.00 48.72 87 ALA A N 1
ATOM 657 C CA . ALA A 1 87 ? -23.618 -14.915 12.817 1.00 48.72 87 ALA A CA 1
ATOM 658 C C . ALA A 1 87 ? -22.870 -15.138 14.150 1.00 48.72 87 ALA A C 1
ATOM 660 O O . ALA A 1 87 ? -23.355 -14.724 15.209 1.00 48.72 87 ALA A O 1
ATOM 661 N N . PRO A 1 88 ? -21.683 -15.777 14.132 1.00 54.06 88 PRO A N 1
ATOM 662 C CA . PRO A 1 88 ? -20.846 -15.924 15.321 1.00 54.06 88 PRO A CA 1
ATOM 663 C C . PRO A 1 88 ? -20.595 -14.564 15.987 1.00 54.06 88 PRO A C 1
ATOM 665 O O . PRO A 1 88 ? -20.468 -13.558 15.292 1.00 54.06 88 PRO A O 1
ATOM 668 N N . GLN A 1 89 ? -20.449 -14.522 17.320 1.00 54.22 89 GLN A N 1
ATOM 669 C CA . GLN A 1 89 ? -20.217 -13.273 18.079 1.00 54.22 89 GLN A CA 1
ATOM 670 C C . GLN A 1 89 ? -18.974 -12.478 17.638 1.00 54.22 89 GLN A C 1
ATOM 672 O O . GLN A 1 89 ? -18.750 -11.357 18.088 1.00 54.22 89 GLN A O 1
ATOM 677 N N . THR A 1 90 ? -18.157 -13.048 16.758 1.00 47.09 90 THR A N 1
ATOM 678 C CA . THR A 1 90 ? -17.024 -12.394 16.122 1.00 47.09 90 THR A CA 1
ATOM 679 C C . THR A 1 90 ? -17.201 -12.512 14.611 1.00 47.09 90 THR A C 1
ATOM 681 O O . THR A 1 90 ? -16.765 -13.490 14.008 1.00 47.09 90 THR A O 1
ATOM 684 N N . ILE A 1 91 ? -17.864 -11.528 13.991 1.00 52.38 91 ILE A N 1
ATOM 685 C CA . ILE A 1 91 ? -17.719 -11.325 12.547 1.00 52.38 91 ILE A CA 1
ATOM 686 C C . ILE A 1 91 ? -16.492 -10.461 12.354 1.00 52.38 91 ILE A C 1
ATOM 688 O O . ILE A 1 91 ? -16.402 -9.376 12.938 1.00 52.38 91 ILE A O 1
ATOM 692 N N . PRO A 1 92 ? -15.530 -10.933 11.572 1.00 54.16 92 PRO A N 1
ATOM 693 C CA . PRO A 1 92 ? -14.279 -10.245 11.493 1.00 54.16 92 PRO A CA 1
ATOM 694 C C . PRO A 1 92 ? -14.385 -9.114 10.445 1.00 54.16 92 PRO A C 1
ATOM 696 O O . PRO A 1 92 ? -15.249 -9.095 9.569 1.00 54.16 92 PRO A O 1
ATOM 699 N N . ASN A 1 93 ? -13.581 -8.090 10.685 1.00 58.59 93 ASN A N 1
ATOM 700 C CA . ASN A 1 93 ? -13.540 -6.761 10.075 1.00 58.59 93 ASN A CA 1
ATOM 701 C C . ASN A 1 93 ? -13.564 -6.697 8.525 1.00 58.59 93 ASN A C 1
ATOM 703 O O . ASN A 1 93 ? -13.413 -7.698 7.833 1.00 58.59 93 ASN A O 1
ATOM 707 N N . ALA A 1 94 ? -13.713 -5.485 7.964 1.00 59.25 94 ALA A N 1
ATOM 708 C CA . ALA A 1 94 ? -13.728 -5.220 6.514 1.00 59.25 94 ALA A CA 1
ATOM 709 C C . ALA A 1 94 ? -12.632 -5.917 5.669 1.00 59.25 94 ALA A C 1
ATOM 711 O O . ALA A 1 94 ? -12.952 -6.321 4.550 1.00 59.25 94 ALA A O 1
ATOM 712 N N . PRO A 1 95 ? -11.393 -6.131 6.159 1.00 60.25 95 PRO A N 1
ATOM 713 C CA . PRO A 1 95 ? -10.396 -6.959 5.484 1.00 60.25 95 PRO A CA 1
ATOM 714 C C . PRO A 1 95 ? -10.921 -8.329 5.063 1.00 60.25 95 PRO A C 1
ATOM 716 O O . PRO A 1 95 ? -10.680 -8.744 3.939 1.00 60.25 95 PRO A O 1
ATOM 719 N N . ILE A 1 96 ? -11.727 -8.991 5.895 1.00 62.06 96 ILE A N 1
ATOM 720 C CA . ILE A 1 96 ? -12.221 -10.336 5.584 1.00 62.06 96 ILE A CA 1
ATOM 721 C C . ILE A 1 96 ? -13.310 -10.330 4.526 1.00 62.06 96 ILE A C 1
ATOM 723 O O . ILE A 1 96 ? -13.376 -11.264 3.736 1.00 62.06 96 ILE A O 1
ATOM 727 N N . ALA A 1 97 ? -14.098 -9.262 4.413 1.00 59.44 97 ALA A N 1
ATOM 728 C CA . ALA A 1 97 ? -14.999 -9.117 3.272 1.00 59.44 97 ALA A CA 1
ATOM 729 C C . ALA A 1 97 ? -14.218 -9.030 1.950 1.00 59.44 97 ALA A C 1
ATOM 731 O O . ALA A 1 97 ? -14.628 -9.624 0.956 1.00 59.44 97 ALA A O 1
ATOM 732 N N . VAL A 1 98 ? -13.068 -8.345 1.944 1.00 63.00 98 VAL A N 1
ATOM 733 C CA . VAL A 1 98 ? -12.186 -8.307 0.770 1.00 63.00 98 VAL A CA 1
ATOM 734 C C . VAL A 1 98 ? -11.523 -9.662 0.545 1.00 63.00 98 VAL A C 1
ATOM 736 O O . VAL A 1 98 ? -11.543 -10.137 -0.582 1.00 63.00 98 VAL A O 1
ATOM 739 N N . SER A 1 99 ? -11.003 -10.325 1.580 1.00 62.50 99 SER A N 1
ATOM 740 C CA . SER A 1 99 ? -10.394 -11.655 1.441 1.00 62.50 99 SER A CA 1
ATOM 741 C C . SER A 1 99 ? -11.386 -12.696 0.911 1.00 62.50 99 SER A C 1
ATOM 743 O O . SER A 1 99 ? -11.008 -13.509 0.077 1.00 62.50 99 SER A O 1
ATOM 745 N N . ILE A 1 100 ? -12.661 -12.639 1.318 1.00 64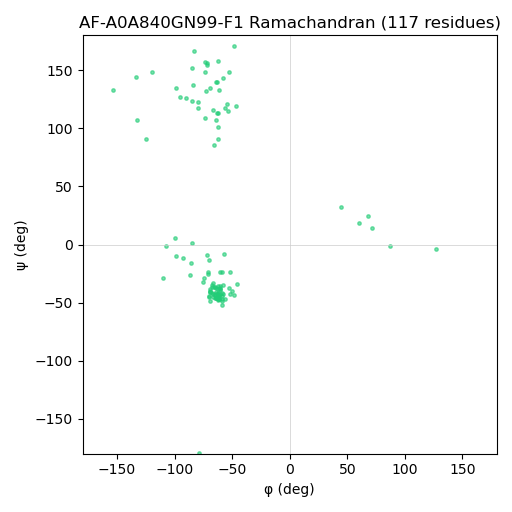.19 100 ILE A N 1
ATOM 746 C CA . ILE A 1 100 ? -13.727 -13.487 0.757 1.00 64.19 100 ILE A CA 1
ATOM 747 C C . ILE A 1 100 ? -13.917 -13.189 -0.735 1.00 64.19 100 ILE A C 1
ATOM 749 O O . ILE A 1 100 ? -13.908 -14.113 -1.536 1.00 64.19 100 ILE A O 1
ATOM 753 N N . LEU A 1 101 ? -14.012 -11.915 -1.134 1.00 62.25 101 LEU A N 1
ATOM 754 C CA . LEU A 1 101 ? -14.134 -11.541 -2.550 1.00 62.25 101 LEU A CA 1
ATOM 755 C C . LEU A 1 101 ? -12.912 -11.962 -3.381 1.00 62.25 101 LEU A C 1
ATOM 757 O O . LEU A 1 101 ? -13.052 -12.326 -4.548 1.00 62.25 101 LEU A O 1
ATOM 761 N N . VAL A 1 102 ? -11.710 -11.897 -2.803 1.00 65.31 102 VAL A N 1
ATOM 762 C CA . VAL A 1 102 ? -10.478 -12.340 -3.465 1.00 65.31 102 VAL A CA 1
ATOM 763 C C . VAL A 1 102 ? -10.467 -13.860 -3.611 1.00 65.31 102 VAL A C 1
ATOM 765 O O . VAL A 1 102 ? -10.106 -14.356 -4.679 1.00 65.31 102 VAL A O 1
ATOM 768 N N . GLU A 1 103 ? -10.906 -14.595 -2.592 1.00 64.62 103 GLU A N 1
ATOM 769 C CA . GLU A 1 103 ? -11.047 -16.049 -2.657 1.00 64.62 103 GLU A CA 1
ATOM 770 C C . GLU A 1 103 ? -12.118 -16.463 -3.678 1.00 64.62 103 GLU A C 1
ATOM 772 O O . GLU A 1 103 ? -11.857 -17.325 -4.515 1.00 64.62 103 GLU A O 1
ATOM 777 N N . ASP A 1 104 ? -13.262 -15.777 -3.721 1.00 67.19 104 ASP A N 1
ATOM 778 C CA . ASP A 1 104 ? -14.309 -15.989 -4.730 1.00 67.19 104 ASP A CA 1
ATOM 779 C C . ASP A 1 104 ? -13.784 -15.722 -6.153 1.00 67.19 104 ASP A C 1
ATOM 781 O O . ASP A 1 104 ? -14.024 -16.507 -7.080 1.00 67.19 104 ASP A O 1
ATOM 785 N N . ALA A 1 105 ? -13.005 -14.648 -6.333 1.00 63.81 105 ALA A N 1
ATOM 786 C CA . ALA A 1 105 ? -12.367 -14.317 -7.605 1.00 63.81 105 ALA A CA 1
ATOM 787 C C . ALA A 1 105 ? -11.309 -15.356 -8.021 1.00 63.81 105 ALA A C 1
ATOM 789 O O . ALA A 1 105 ? -11.194 -15.671 -9.207 1.00 63.81 105 ALA A O 1
ATOM 790 N N . ARG A 1 106 ? -10.556 -15.920 -7.066 1.00 60.19 106 ARG A N 1
ATOM 791 C CA . ARG A 1 106 ? -9.593 -17.011 -7.307 1.00 60.19 106 ARG A CA 1
ATOM 792 C C . ARG A 1 106 ? -10.274 -18.324 -7.658 1.00 60.19 106 ARG A C 1
ATOM 794 O O . ARG A 1 106 ? -9.801 -19.031 -8.546 1.00 60.19 106 ARG A O 1
ATOM 801 N N . ALA A 1 107 ? -11.371 -18.634 -6.979 1.00 71.94 107 ALA A N 1
ATOM 802 C CA . ALA A 1 107 ? -12.165 -19.830 -7.213 1.00 71.94 107 ALA A CA 1
ATOM 803 C C . ALA A 1 107 ? -12.955 -19.765 -8.536 1.00 71.9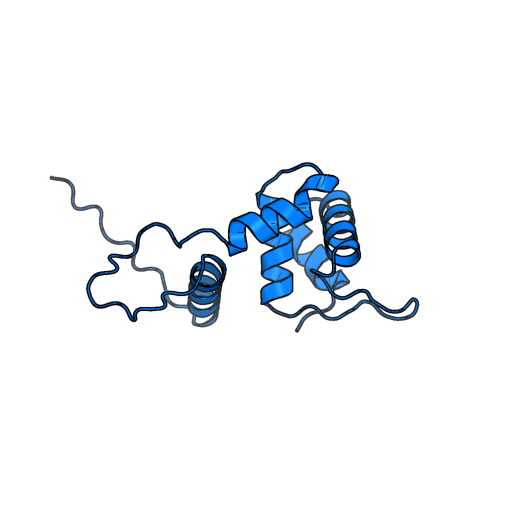4 107 ALA A C 1
ATOM 805 O O . ALA A 1 107 ? -13.519 -20.773 -8.962 1.00 71.94 107 ALA A O 1
ATOM 806 N N . GLY A 1 108 ? -12.981 -18.606 -9.209 1.00 44.06 108 GLY A N 1
ATOM 807 C CA . GLY A 1 108 ? -13.714 -18.412 -10.459 1.00 44.06 108 GLY A CA 1
ATOM 808 C C . GLY A 1 108 ? -15.229 -18.460 -10.263 1.00 44.06 1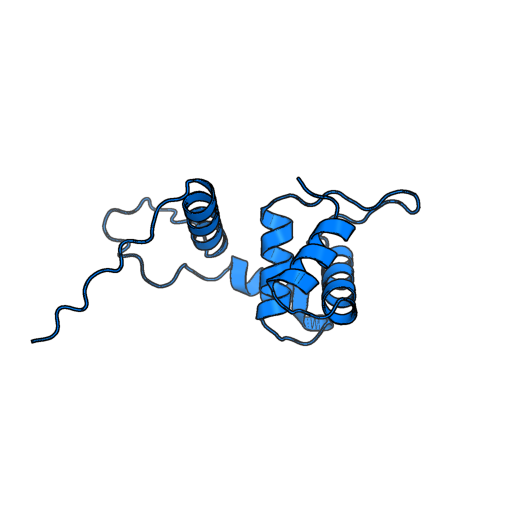08 GLY A C 1
ATOM 809 O O . GLY A 1 108 ? -15.961 -18.792 -11.199 1.00 44.06 108 GLY A O 1
ATOM 810 N N . VAL A 1 109 ? -15.711 -18.160 -9.054 1.00 47.91 109 VAL A N 1
ATOM 811 C CA . VAL A 1 109 ? -17.141 -18.161 -8.755 1.00 47.91 109 VAL A CA 1
ATOM 812 C C . VAL A 1 109 ? -17.747 -16.922 -9.402 1.00 47.91 109 VAL A C 1
ATOM 814 O O . VAL A 1 109 ? -17.497 -15.788 -8.998 1.00 47.91 109 VAL A O 1
ATOM 817 N N . ALA A 1 110 ? -18.531 -17.138 -10.458 1.00 43.62 110 ALA A N 1
ATOM 818 C CA . ALA A 1 110 ? -19.349 -16.094 -11.047 1.00 43.62 110 ALA A CA 1
ATOM 819 C C . ALA A 1 110 ? -20.262 -15.524 -9.957 1.00 43.62 110 ALA A C 1
ATOM 821 O O . ALA A 1 110 ? -21.097 -16.246 -9.413 1.00 43.62 110 ALA A O 1
ATOM 822 N N . VAL A 1 111 ? -20.103 -14.234 -9.651 1.00 46.66 111 VAL A N 1
ATOM 823 C CA . VAL A 1 111 ? -21.052 -13.485 -8.825 1.00 46.66 111 VAL A CA 1
ATOM 824 C C . VAL A 1 111 ? -22.430 -13.677 -9.463 1.00 46.66 111 VAL A C 1
ATOM 826 O O . VAL A 1 111 ? -22.611 -13.243 -10.608 1.00 46.66 111 VAL A O 1
ATOM 829 N N . PRO A 1 112 ? -23.400 -14.344 -8.807 1.00 38.31 112 PRO A N 1
ATOM 830 C CA . PRO A 1 112 ? -24.738 -14.423 -9.354 1.00 38.31 112 PRO A CA 1
ATOM 831 C C . PRO A 1 112 ? -25.265 -12.993 -9.407 1.00 38.31 112 PRO A C 1
ATOM 833 O O . PRO A 1 112 ? -25.432 -12.333 -8.382 1.00 38.31 112 PRO A O 1
ATOM 836 N N . MET A 1 113 ? -25.456 -12.489 -10.626 1.00 42.47 113 MET A N 1
ATOM 837 C CA . MET A 1 113 ? -26.144 -11.235 -10.883 1.00 42.47 113 MET A CA 1
ATOM 838 C C . MET A 1 113 ? -27.571 -11.431 -10.374 1.00 42.47 113 MET A C 1
ATOM 840 O O . MET A 1 113 ? -28.419 -11.978 -11.070 1.00 42.47 113 MET A O 1
ATOM 844 N N . GLN A 1 114 ? -27.794 -11.089 -9.107 1.00 45.81 114 GLN A N 1
ATOM 845 C CA . GLN A 1 114 ? -29.085 -11.226 -8.465 1.00 45.81 114 GLN A CA 1
ATOM 846 C C . GLN A 1 114 ? -30.034 -10.288 -9.204 1.00 45.81 114 GLN A C 1
ATOM 848 O O . GLN A 1 114 ? -29.886 -9.063 -9.160 1.00 45.81 114 GLN A O 1
ATOM 853 N N . GLU A 1 115 ? -30.926 -10.900 -9.983 1.00 41.34 115 GLU A N 1
ATOM 854 C CA . GLU A 1 115 ? -31.927 -10.235 -10.796 1.00 41.34 115 GLU A CA 1
ATOM 855 C C . GLU A 1 115 ? -32.619 -9.175 -9.944 1.00 41.34 115 GLU A C 1
ATOM 857 O O . GLU A 1 115 ? -33.236 -9.463 -8.914 1.00 41.34 115 GLU A O 1
ATOM 862 N N . ARG A 1 116 ? -32.500 -7.917 -10.376 1.00 39.56 116 ARG A N 1
ATOM 863 C CA . ARG A 1 116 ? -33.373 -6.850 -9.906 1.00 39.56 116 ARG A CA 1
ATOM 864 C C . ARG A 1 116 ? -34.782 -7.169 -10.394 1.00 39.56 116 ARG A C 1
ATOM 866 O O . ARG A 1 116 ? -35.210 -6.690 -11.436 1.00 39.56 116 ARG A O 1
ATOM 873 N N . SER A 1 117 ? -35.490 -7.972 -9.610 1.00 47.38 117 SER A N 1
ATOM 874 C CA . SER A 1 117 ? -36.943 -7.988 -9.579 1.00 47.38 117 SER A CA 1
ATOM 875 C C . SER A 1 117 ? -37.402 -6.610 -9.112 1.00 47.38 117 SER A C 1
ATOM 877 O O . SER A 1 117 ? -37.348 -6.299 -7.921 1.00 47.38 117 SER A O 1
ATOM 879 N N . VAL A 1 118 ? -37.835 -5.776 -10.054 1.00 47.81 118 VAL A N 1
ATOM 880 C CA . VAL A 1 118 ? -38.663 -4.609 -9.755 1.00 47.81 118 VAL A CA 1
ATOM 881 C C . VAL A 1 118 ? -39.826 -4.593 -10.742 1.00 47.81 118 VAL A C 1
ATOM 883 O O . VAL A 1 118 ? -39.623 -4.263 -11.906 1.00 47.81 118 VAL A O 1
ATOM 886 N N . ALA A 1 119 ? -40.995 -4.926 -10.186 1.00 42.91 119 ALA A N 1
ATOM 887 C CA . ALA A 1 119 ? -42.367 -4.713 -10.660 1.00 42.91 119 ALA A CA 1
ATOM 888 C C . ALA A 1 119 ? -42.822 -5.432 -11.942 1.00 42.91 119 ALA A C 1
ATOM 890 O O . ALA A 1 119 ? -42.391 -5.054 -13.050 1.00 42.91 119 ALA A O 1
#